Protein AF-A0A438WIN6-F1 (afdb_monomer_lite)

Foldseek 3Di:
DDDDPPDPLAQQEAEEPDQDDPVDDCPVLVVVLCVVVVVSNHHYDYDDQHHLCWPCSCVVDVLVNLLSLQLRLQRCVVVSHAYEYRDDRVVVSNVVSLVVPQPDVVSQVVSQVVCVVVVTHGDHPRDYYYSVVVVVPVPPDDPDDPPPPDPDPDPDD

Structure (mmCIF, N/CA/C/O backbone):
data_AF-A0A438WIN6-F1
#
_entry.id   AF-A0A438WIN6-F1
#
loop_
_atom_site.group_PDB
_atom_site.id
_atom_site.type_symbol
_atom_site.label_atom_id
_atom_site.label_alt_id
_atom_site.label_comp_id
_atom_site.label_asym_id
_atom_site.label_entity_id
_atom_site.label_seq_id
_atom_site.pdbx_PDB_ins_code
_atom_site.Cartn_x
_atom_site.Cartn_y
_atom_site.Cartn_z
_atom_site.occupancy
_atom_site.B_iso_or_equiv
_atom_site.auth_seq_id
_atom_site.auth_comp_id
_atom_site.auth_asym_id
_atom_site.auth_atom_id
_atom_site.pdbx_PDB_model_num
ATOM 1 N N . HIS A 1 1 ? 34.076 -22.452 6.144 1.00 38.03 1 HIS A N 1
ATOM 2 C CA . HIS A 1 1 ? 32.952 -22.374 5.192 1.00 38.03 1 HIS A CA 1
ATOM 3 C C . HIS A 1 1 ? 31.738 -21.805 5.907 1.00 38.03 1 HIS A C 1
ATOM 5 O O . HIS A 1 1 ? 31.017 -22.541 6.566 1.00 38.03 1 HIS A O 1
ATOM 11 N N . SER A 1 2 ? 31.570 -20.486 5.873 1.00 38.31 2 SER A N 1
ATOM 12 C CA . SER A 1 2 ? 30.351 -19.812 6.322 1.00 38.31 2 SER A CA 1
ATOM 13 C C . SER A 1 2 ? 29.309 -19.937 5.211 1.00 38.31 2 SER A C 1
ATOM 15 O O . SER A 1 2 ? 29.588 -19.593 4.065 1.00 38.31 2 SER A O 1
ATOM 17 N N . ASN A 1 3 ? 28.135 -20.481 5.532 1.00 36.06 3 ASN A N 1
ATOM 18 C CA . ASN A 1 3 ? 27.002 -20.467 4.609 1.00 36.06 3 ASN A CA 1
ATOM 19 C C . ASN A 1 3 ? 26.682 -19.011 4.233 1.00 36.06 3 ASN A C 1
ATOM 21 O O . ASN A 1 3 ? 26.717 -18.157 5.126 1.00 36.06 3 ASN A O 1
ATOM 25 N N . PRO A 1 4 ? 26.355 -18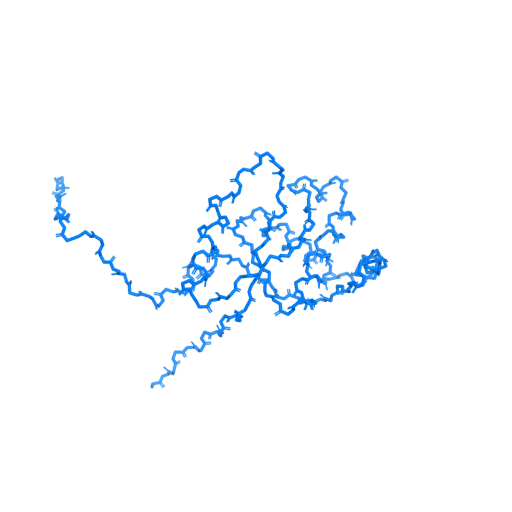.713 2.962 1.00 42.03 4 PRO A N 1
ATOM 26 C CA . PRO A 1 4 ? 25.815 -17.407 2.621 1.00 42.03 4 PRO A CA 1
ATOM 27 C C . PRO A 1 4 ? 24.544 -17.167 3.452 1.00 42.03 4 PRO A C 1
ATOM 29 O O . PRO A 1 4 ? 23.812 -18.128 3.738 1.00 42.03 4 PRO A O 1
ATOM 32 N N . PRO A 1 5 ? 24.293 -15.923 3.893 1.00 38.47 5 PRO A N 1
ATOM 33 C CA . PRO A 1 5 ? 23.079 -15.600 4.623 1.00 38.47 5 PRO A CA 1
ATOM 34 C C . PRO A 1 5 ? 21.883 -16.042 3.780 1.00 38.47 5 PRO A C 1
ATOM 36 O O . PRO A 1 5 ? 21.800 -15.730 2.594 1.00 38.47 5 PRO A O 1
ATOM 39 N N . LYS A 1 6 ? 20.993 -16.840 4.383 1.00 41.72 6 LYS A N 1
ATOM 40 C CA . LYS A 1 6 ? 19.726 -17.220 3.761 1.00 41.72 6 LYS A CA 1
ATOM 41 C C . LYS A 1 6 ? 18.961 -15.926 3.519 1.00 41.72 6 LYS A C 1
ATOM 43 O O . LYS A 1 6 ? 18.447 -15.348 4.473 1.00 41.72 6 LYS A O 1
ATOM 48 N N . THR A 1 7 ? 18.920 -15.473 2.272 1.00 45.41 7 THR A N 1
ATOM 49 C CA . THR A 1 7 ? 17.994 -14.429 1.856 1.00 45.41 7 THR A CA 1
ATOM 50 C C . THR A 1 7 ? 16.588 -14.881 2.261 1.00 45.41 7 THR A C 1
ATOM 52 O O . THR A 1 7 ? 16.240 -16.050 2.040 1.00 45.41 7 THR A O 1
ATOM 55 N N . PRO A 1 8 ? 15.796 -14.028 2.933 1.00 49.72 8 PRO A N 1
ATOM 56 C CA . PRO A 1 8 ? 14.405 -14.339 3.221 1.00 49.72 8 PRO A CA 1
ATOM 57 C C . PRO A 1 8 ? 13.733 -14.757 1.915 1.00 49.72 8 PRO A C 1
ATOM 59 O O . PRO A 1 8 ? 13.859 -14.062 0.909 1.00 49.72 8 PRO A O 1
ATOM 62 N N . ASN A 1 9 ? 13.073 -15.918 1.897 1.00 52.22 9 ASN A N 1
ATOM 63 C CA . ASN A 1 9 ? 12.324 -16.309 0.708 1.00 52.22 9 ASN A CA 1
ATOM 64 C C . ASN A 1 9 ? 11.244 -15.248 0.481 1.00 52.22 9 ASN A C 1
ATOM 66 O O . ASN A 1 9 ? 10.426 -15.053 1.386 1.00 52.22 9 ASN A O 1
ATOM 70 N N . PRO A 1 10 ? 11.219 -14.578 -0.682 1.00 56.03 10 PRO A N 1
ATOM 71 C CA . PRO A 1 10 ? 10.245 -13.538 -0.916 1.00 56.03 10 PRO A CA 1
ATOM 72 C C . PRO A 1 10 ? 8.820 -14.135 -0.849 1.00 56.03 10 PRO A C 1
ATOM 74 O O . PRO A 1 10 ? 8.604 -15.280 -1.276 1.00 56.03 10 PRO A O 1
ATOM 77 N N . PRO A 1 11 ? 7.860 -13.404 -0.263 1.00 61.78 11 PRO A N 1
ATOM 78 C CA . PRO A 1 11 ? 6.460 -13.799 -0.111 1.00 61.78 11 PRO A CA 1
ATOM 79 C C . PRO A 1 11 ? 5.888 -14.427 -1.387 1.00 61.78 11 PRO A C 1
ATOM 81 O O . PRO A 1 11 ? 6.033 -13.895 -2.468 1.00 61.78 11 PRO A O 1
ATOM 84 N N . LYS A 1 12 ? 5.183 -15.561 -1.329 1.00 81.50 12 LYS A N 1
ATOM 85 C CA . LYS A 1 12 ? 4.741 -16.218 -2.584 1.00 81.50 12 LYS A CA 1
ATOM 86 C C . LYS A 1 12 ? 3.679 -15.428 -3.369 1.00 81.50 12 LYS A C 1
ATOM 88 O O . LYS A 1 12 ? 3.465 -15.721 -4.548 1.00 81.50 12 LYS A O 1
ATOM 93 N N . THR A 1 13 ? 3.033 -14.452 -2.731 1.00 93.12 13 THR A N 1
ATOM 94 C CA . THR A 1 13 ? 1.977 -13.630 -3.323 1.00 93.12 13 THR A CA 1
ATOM 95 C C . THR A 1 13 ? 2.135 -12.169 -2.898 1.00 93.12 13 THR A C 1
ATOM 97 O O . THR A 1 13 ? 2.261 -11.870 -1.710 1.00 93.12 13 THR A O 1
ATOM 100 N N . CYS A 1 14 ? 2.074 -11.263 -3.867 1.00 95.06 14 CYS A N 1
ATOM 101 C CA . CYS A 1 14 ? 2.202 -9.823 -3.688 1.00 95.06 14 CYS A CA 1
ATOM 102 C C . CYS A 1 14 ? 0.970 -9.092 -4.233 1.00 95.06 14 CYS A C 1
ATOM 104 O O . CYS A 1 14 ? 0.271 -9.589 -5.120 1.00 95.06 14 CYS A O 1
ATOM 106 N N . ALA A 1 15 ? 0.762 -7.874 -3.751 1.00 97.50 15 ALA A N 1
ATOM 107 C CA . ALA A 1 15 ? -0.132 -6.897 -4.354 1.00 97.50 15 ALA A CA 1
ATOM 108 C C . ALA A 1 15 ? 0.637 -5.592 -4.574 1.00 97.50 15 ALA A C 1
ATOM 110 O O . ALA A 1 15 ? 1.362 -5.135 -3.689 1.00 97.50 15 ALA A O 1
ATOM 111 N N . LEU A 1 16 ? 0.499 -5.005 -5.763 1.00 98.25 16 LEU A N 1
ATOM 112 C CA . LEU A 1 16 ? 1.146 -3.734 -6.090 1.00 98.25 16 LEU A CA 1
ATOM 113 C C . LEU A 1 16 ? 0.242 -2.593 -5.647 1.00 98.25 16 LEU A C 1
ATOM 115 O O . LEU A 1 16 ? -0.939 -2.576 -6.005 1.00 98.25 16 LEU A O 1
ATOM 119 N N . PHE A 1 17 ? 0.787 -1.626 -4.916 1.00 98.56 17 PHE A N 1
ATOM 120 C CA . PHE A 1 17 ? 0.072 -0.379 -4.690 1.00 98.56 17 PHE A CA 1
ATOM 121 C C . PHE A 1 17 ? -0.226 0.286 -6.043 1.00 98.56 17 PHE A C 1
ATOM 123 O O . PHE A 1 17 ? 0.672 0.493 -6.857 1.00 98.56 17 PHE A O 1
ATOM 130 N N . ASN A 1 18 ? -1.502 0.569 -6.305 1.00 97.81 18 ASN A N 1
ATOM 131 C CA . ASN A 1 18 ? -1.993 1.021 -7.612 1.00 97.81 18 ASN A CA 1
ATOM 132 C C . ASN A 1 18 ? -2.939 2.230 -7.526 1.00 97.81 18 ASN A C 1
ATOM 134 O O . ASN A 1 18 ? -3.494 2.658 -8.540 1.00 97.81 18 ASN A O 1
ATOM 138 N N . ALA A 1 19 ? -3.142 2.782 -6.331 1.00 97.88 19 ALA A N 1
ATOM 139 C CA . ALA A 1 19 ? -4.076 3.871 -6.104 1.00 97.88 19 ALA A CA 1
ATOM 140 C C . ALA A 1 19 ? -3.372 5.217 -6.289 1.00 97.88 19 ALA A C 1
ATOM 142 O O . ALA A 1 19 ? -3.078 5.902 -5.319 1.00 97.88 19 ALA A O 1
ATOM 143 N N . TYR A 1 20 ? -3.091 5.582 -7.540 1.00 97.31 20 TYR A N 1
ATOM 144 C CA . TYR A 1 20 ? -2.463 6.853 -7.914 1.00 97.31 20 TYR A CA 1
ATOM 145 C C . TYR A 1 20 ? -3.491 7.904 -8.353 1.00 97.31 20 TYR A C 1
ATOM 147 O O . TYR A 1 20 ? -4.646 7.596 -8.668 1.00 97.31 20 TYR A O 1
ATOM 155 N N . ALA A 1 21 ? -3.069 9.170 -8.420 1.00 95.50 21 ALA A N 1
ATOM 156 C CA . ALA A 1 21 ? -3.892 10.223 -9.003 1.00 95.50 21 ALA A CA 1
ATOM 157 C C . ALA A 1 21 ? -4.198 9.911 -10.480 1.00 95.50 21 ALA A C 1
ATOM 159 O O . ALA A 1 21 ? -3.305 9.581 -11.251 1.00 95.50 21 ALA A O 1
ATOM 160 N N . LYS A 1 22 ? -5.459 10.076 -10.900 1.00 92.75 22 LYS A N 1
ATOM 161 C CA . LYS A 1 22 ? -5.955 9.640 -12.225 1.00 92.75 22 LYS A CA 1
ATOM 162 C C . LYS A 1 22 ? -5.221 10.228 -13.438 1.00 92.75 22 LYS A C 1
ATOM 164 O O . LYS A 1 22 ? -5.352 9.692 -14.530 1.00 92.75 22 LYS A O 1
ATOM 169 N N . HIS A 1 23 ? -4.537 11.357 -13.267 1.00 93.56 23 HIS A N 1
ATOM 170 C CA . HIS A 1 23 ? -3.794 12.017 -14.342 1.00 93.56 23 HIS A CA 1
ATOM 171 C C . HIS A 1 23 ? -2.381 11.442 -14.532 1.00 93.56 23 HIS A C 1
ATOM 173 O O . HIS A 1 23 ? -1.731 11.769 -15.520 1.00 93.56 23 HIS A O 1
ATOM 179 N N . LEU A 1 24 ? -1.900 10.619 -13.596 1.00 94.00 24 LEU A N 1
ATOM 180 C CA . LEU A 1 24 ? -0.610 9.947 -13.690 1.00 94.00 24 LEU A CA 1
ATOM 181 C C . LEU A 1 24 ? -0.766 8.653 -14.490 1.00 94.00 24 LEU A C 1
ATOM 183 O O . LEU A 1 24 ? -1.611 7.814 -14.174 1.00 94.00 24 LEU A O 1
ATOM 187 N N . ASP A 1 25 ? 0.076 8.472 -15.504 1.00 94.62 25 ASP A N 1
ATOM 188 C CA . ASP A 1 25 ? 0.120 7.228 -16.269 1.00 94.62 25 ASP A CA 1
ATOM 189 C C . ASP A 1 25 ? 1.055 6.209 -15.603 1.00 94.62 25 ASP A C 1
ATOM 191 O O . ASP A 1 25 ? 2.237 6.097 -15.925 1.00 94.62 25 ASP A O 1
ATOM 195 N N . ALA A 1 26 ? 0.513 5.451 -14.648 1.00 95.19 26 ALA A N 1
ATOM 196 C CA . ALA A 1 26 ? 1.245 4.402 -13.936 1.00 95.19 26 ALA A CA 1
ATOM 197 C C . ALA A 1 26 ? 1.306 3.060 -14.701 1.00 95.19 26 ALA A C 1
ATOM 199 O O . 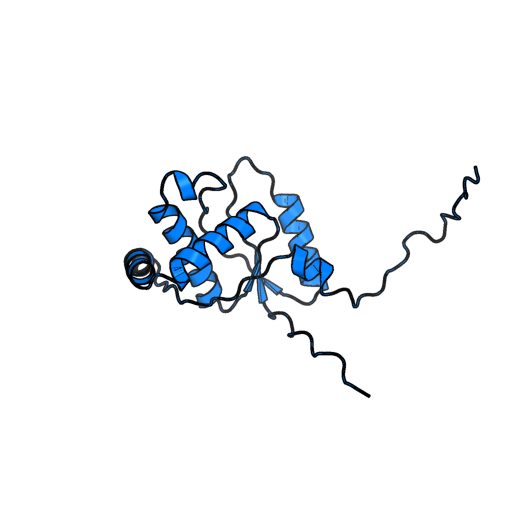ALA A 1 26 ? 1.851 2.084 -14.181 1.00 95.19 26 ALA A O 1
ATOM 200 N N . GLN A 1 27 ? 0.756 2.963 -15.921 1.00 95.50 27 GLN A N 1
ATOM 201 C CA . GLN A 1 27 ? 0.597 1.679 -16.621 1.00 95.50 27 GLN A CA 1
ATOM 202 C C . GLN A 1 27 ? 1.929 0.977 -16.878 1.00 95.50 27 GLN A C 1
ATOM 204 O O . GLN A 1 27 ? 2.070 -0.215 -16.602 1.00 95.50 27 GLN A O 1
ATOM 209 N N . SER A 1 28 ? 2.913 1.713 -17.398 1.00 97.12 28 SER A N 1
ATOM 210 C CA . SER A 1 28 ? 4.228 1.154 -17.725 1.00 97.12 28 SER A CA 1
ATOM 211 C C . SER A 1 28 ? 4.965 0.674 -16.476 1.00 97.12 28 SER A C 1
ATOM 213 O O . SER A 1 28 ? 5.535 -0.415 -16.504 1.00 97.12 28 SER A O 1
ATOM 215 N N . LEU A 1 29 ? 4.886 1.439 -15.380 1.00 97.81 29 LEU A N 1
ATOM 216 C CA . LEU A 1 29 ? 5.465 1.092 -14.081 1.00 97.81 29 LEU A CA 1
ATOM 217 C C . LEU A 1 29 ? 4.852 -0.197 -13.523 1.00 97.81 29 LEU A C 1
ATOM 219 O O . LEU A 1 29 ? 5.570 -1.142 -13.212 1.00 97.81 29 LEU A O 1
ATOM 223 N N . LEU A 1 30 ? 3.522 -0.266 -13.436 1.00 97.94 30 LEU A N 1
ATOM 224 C CA . LEU A 1 30 ? 2.833 -1.431 -12.874 1.00 97.94 30 LEU A CA 1
ATOM 225 C C . LEU A 1 30 ? 3.029 -2.681 -13.741 1.00 97.94 30 LEU A C 1
ATOM 227 O O . LEU A 1 30 ? 3.194 -3.784 -13.219 1.00 97.94 30 LEU A O 1
ATOM 231 N N . LYS A 1 31 ? 3.056 -2.523 -15.071 1.00 97.94 31 LYS A N 1
ATOM 232 C CA . LYS A 1 31 ? 3.274 -3.634 -16.005 1.00 97.94 31 LYS A CA 1
ATOM 233 C C . LYS A 1 31 ? 4.690 -4.201 -15.901 1.00 97.94 31 LYS A C 1
ATOM 235 O O . LYS A 1 31 ? 4.841 -5.423 -15.869 1.00 97.94 31 LYS A O 1
ATOM 240 N N . SER A 1 32 ? 5.717 -3.351 -15.859 1.00 97.50 32 SER A N 1
ATOM 241 C CA . SER A 1 32 ? 7.105 -3.809 -15.725 1.00 97.50 32 SER A CA 1
ATOM 242 C C . SER A 1 32 ? 7.382 -4.383 -14.333 1.00 97.50 32 SER A C 1
ATOM 244 O O . SER A 1 32 ? 8.013 -5.434 -14.240 1.00 97.50 32 SER A O 1
ATOM 246 N N . ALA A 1 33 ? 6.838 -3.774 -13.273 1.00 97.56 33 ALA A N 1
ATOM 247 C CA . ALA A 1 33 ? 6.925 -4.279 -11.903 1.00 97.56 33 ALA A CA 1
ATOM 248 C C . ALA A 1 33 ? 6.312 -5.677 -11.767 1.00 97.56 33 ALA A C 1
ATOM 250 O O . ALA A 1 33 ? 6.945 -6.587 -11.229 1.00 97.56 33 ALA A O 1
ATOM 251 N N . LYS A 1 34 ? 5.108 -5.876 -12.319 1.00 97.12 34 LYS A N 1
ATOM 252 C CA . LYS A 1 34 ? 4.455 -7.188 -12.366 1.00 97.12 34 LYS A CA 1
ATOM 253 C C . LYS A 1 34 ? 5.331 -8.223 -13.070 1.00 97.12 34 LYS A C 1
ATOM 255 O O . LYS A 1 34 ? 5.570 -9.285 -12.506 1.00 97.12 34 LYS A O 1
ATOM 260 N N . LEU A 1 35 ? 5.854 -7.897 -14.254 1.00 96.44 35 LEU A N 1
ATOM 261 C CA . LEU A 1 35 ? 6.704 -8.812 -15.021 1.00 96.44 35 LEU A CA 1
ATOM 262 C C . LEU A 1 35 ? 8.000 -9.169 -14.275 1.00 96.44 35 LEU A C 1
ATOM 264 O O . LEU A 1 35 ? 8.417 -10.327 -14.284 1.00 96.44 35 LEU A O 1
ATOM 268 N N . TYR A 1 36 ? 8.630 -8.193 -13.618 1.00 94.81 36 TYR A N 1
ATOM 269 C CA . TYR A 1 36 ? 9.814 -8.423 -12.790 1.00 94.81 36 TYR A CA 1
ATOM 270 C C . TYR A 1 36 ? 9.504 -9.376 -11.630 1.00 94.81 36 TYR A C 1
ATOM 272 O O . TYR A 1 36 ? 10.190 -10.380 -11.455 1.00 94.81 36 TYR A O 1
ATOM 280 N N . LEU A 1 37 ? 8.438 -9.123 -10.870 1.00 93.75 37 LEU A N 1
ATOM 281 C CA . LEU A 1 37 ? 8.074 -9.953 -9.720 1.00 93.75 37 LEU A CA 1
ATOM 282 C C . LEU A 1 37 ? 7.652 -11.369 -10.136 1.00 93.75 37 LEU A C 1
ATOM 284 O O . LEU A 1 37 ? 8.047 -12.340 -9.491 1.00 93.75 37 LEU A O 1
ATOM 288 N N . GLU A 1 38 ? 6.931 -11.515 -11.249 1.00 94.00 38 GLU A N 1
ATOM 289 C CA . GLU A 1 38 ? 6.629 -12.822 -11.847 1.00 94.00 38 GLU A CA 1
ATOM 290 C C . GLU A 1 38 ? 7.914 -13.574 -12.220 1.00 94.00 38 GLU A C 1
ATOM 292 O O . GLU A 1 38 ? 8.040 -14.772 -11.951 1.00 94.00 38 GLU A O 1
ATOM 297 N N . LYS A 1 39 ? 8.913 -12.872 -12.772 1.00 91.81 39 LYS A N 1
ATOM 298 C CA . LYS A 1 39 ? 10.231 -13.447 -13.073 1.00 91.81 39 LYS A CA 1
ATOM 299 C C . LYS A 1 39 ? 10.987 -13.876 -11.811 1.00 91.81 39 LYS A C 1
ATOM 301 O O . LYS A 1 39 ? 11.693 -14.882 -11.859 1.00 91.81 39 LYS A O 1
ATOM 306 N N . MET A 1 40 ? 10.780 -13.175 -10.697 1.00 89.94 40 MET A N 1
ATOM 307 C CA . MET A 1 40 ? 11.277 -13.520 -9.357 1.00 89.94 40 MET A CA 1
ATOM 308 C C . MET A 1 40 ? 10.438 -14.609 -8.653 1.00 89.94 40 MET A C 1
ATOM 310 O O . MET A 1 40 ? 10.663 -14.916 -7.482 1.00 89.94 40 MET A O 1
ATOM 314 N N . GLY A 1 41 ? 9.472 -15.220 -9.348 1.00 90.69 41 GLY A N 1
ATOM 315 C CA . GLY A 1 41 ? 8.669 -16.336 -8.840 1.00 90.69 41 GLY A CA 1
ATOM 316 C C . GLY A 1 41 ? 7.504 -15.929 -7.935 1.00 90.69 41 GLY A C 1
ATOM 317 O O . GLY A 1 41 ? 6.946 -16.780 -7.242 1.00 90.69 41 GLY A O 1
ATOM 318 N N . GLN A 1 42 ? 7.135 -14.649 -7.923 1.00 92.94 42 GLN A N 1
ATOM 319 C CA . GLN A 1 42 ? 6.015 -14.118 -7.150 1.00 92.94 42 GLN A CA 1
ATOM 320 C C . GLN A 1 42 ? 4.707 -14.233 -7.945 1.00 92.94 42 GLN A C 1
ATOM 322 O O . GLN A 1 42 ? 4.696 -14.104 -9.170 1.00 92.94 42 GLN A O 1
ATOM 327 N N . LYS A 1 43 ? 3.577 -14.427 -7.258 1.00 95.12 43 LYS A N 1
ATOM 328 C CA . LYS A 1 43 ? 2.238 -14.260 -7.848 1.00 95.12 43 LYS A CA 1
ATOM 329 C C . LYS A 1 43 ? 1.694 -12.879 -7.516 1.00 95.12 43 LYS A C 1
ATOM 331 O O . LYS A 1 43 ? 1.770 -12.471 -6.365 1.00 95.12 43 LYS A O 1
ATOM 336 N N . ILE A 1 44 ? 1.099 -12.192 -8.485 1.00 96.31 44 ILE A N 1
ATOM 337 C CA . ILE A 1 44 ? 0.503 -10.868 -8.264 1.00 96.31 44 ILE A CA 1
ATOM 338 C C . ILE A 1 44 ? -1.019 -10.979 -8.238 1.00 96.31 44 ILE A C 1
ATOM 340 O O . ILE A 1 44 ? -1.605 -11.565 -9.151 1.00 96.31 44 ILE A O 1
ATOM 344 N N . ILE A 1 45 ? -1.647 -10.403 -7.214 1.00 96.81 45 ILE A N 1
ATOM 345 C CA . ILE A 1 45 ? -3.097 -10.197 -7.148 1.00 96.81 45 ILE A CA 1
ATOM 346 C C . ILE A 1 4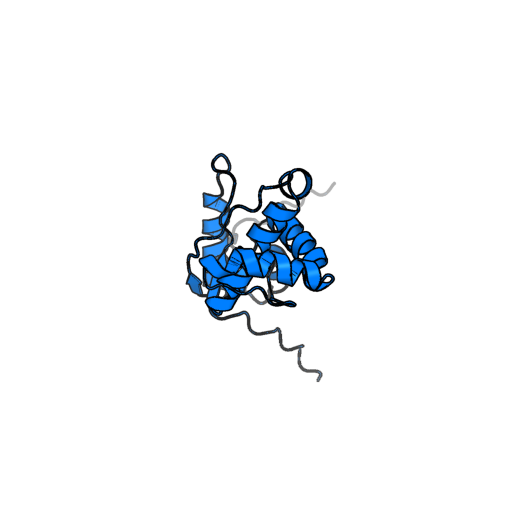5 ? -3.418 -8.703 -7.122 1.00 96.81 45 ILE A C 1
ATOM 348 O O . ILE A 1 45 ? -2.638 -7.898 -6.612 1.00 96.81 45 ILE A O 1
ATOM 352 N N . ASP A 1 46 ? -4.587 -8.349 -7.643 1.00 96.81 46 ASP A N 1
ATOM 353 C CA . ASP A 1 46 ? -5.091 -6.983 -7.589 1.00 96.81 46 ASP A CA 1
ATOM 354 C C . ASP A 1 46 ? -5.929 -6.793 -6.323 1.00 96.81 46 ASP A C 1
ATOM 356 O O . ASP A 1 46 ? -6.832 -7.581 -6.035 1.00 96.81 46 ASP A O 1
ATOM 360 N N . LEU A 1 47 ? -5.641 -5.729 -5.574 1.00 97.94 47 LEU A N 1
ATOM 361 C CA . LEU A 1 47 ? -6.430 -5.309 -4.420 1.00 97.94 47 LEU A CA 1
ATOM 362 C C . LEU A 1 47 ? -6.896 -3.858 -4.608 1.00 97.94 47 LEU A C 1
ATOM 364 O O . LEU A 1 47 ? -6.167 -3.049 -5.189 1.00 97.94 47 LEU A O 1
ATOM 368 N N . PRO A 1 48 ? -8.108 -3.509 -4.140 1.00 97.94 48 PRO A N 1
ATOM 369 C CA . PRO A 1 48 ? -8.656 -2.164 -4.274 1.00 97.94 48 PRO A CA 1
ATOM 370 C C . PRO A 1 48 ? -8.061 -1.226 -3.216 1.00 97.94 48 PRO A C 1
ATOM 372 O O . PRO A 1 48 ? -8.718 -0.889 -2.226 1.00 97.94 48 PRO A O 1
ATOM 375 N N . PHE A 1 49 ? -6.805 -0.821 -3.408 1.00 98.56 49 PHE A N 1
ATOM 376 C CA . PHE A 1 49 ? -6.149 0.137 -2.525 1.00 98.56 49 PHE A CA 1
ATOM 377 C C . PHE A 1 49 ? -6.815 1.518 -2.596 1.00 98.56 49 PHE A C 1
ATOM 379 O O . PHE A 1 49 ? -7.345 1.948 -3.622 1.00 98.56 49 PHE A O 1
ATOM 386 N N . CYS A 1 50 ? -6.803 2.213 -1.466 1.00 98.38 50 CYS A N 1
ATOM 387 C CA . CYS A 1 50 ? -7.269 3.578 -1.315 1.00 98.38 50 CYS A CA 1
ATOM 388 C C . CYS A 1 50 ? -6.161 4.561 -1.710 1.00 98.38 50 CYS A C 1
ATOM 390 O O . CYS A 1 50 ? -4.992 4.342 -1.385 1.00 98.38 50 CYS A O 1
ATOM 392 N N . TYR A 1 51 ? -6.539 5.652 -2.384 1.00 98.31 51 TYR A N 1
ATOM 393 C CA . TYR A 1 51 ? -5.622 6.748 -2.700 1.00 98.31 51 TYR A CA 1
ATOM 394 C C . TYR A 1 51 ? -5.086 7.363 -1.406 1.00 98.31 51 TYR A C 1
ATOM 396 O O . TYR A 1 51 ? -5.861 7.718 -0.519 1.00 98.31 51 TYR A O 1
ATOM 404 N N . ASP A 1 52 ? -3.771 7.513 -1.315 1.00 96.44 52 ASP A N 1
ATOM 405 C CA . ASP A 1 52 ? -3.079 8.039 -0.137 1.00 96.44 52 ASP A CA 1
ATOM 406 C C . ASP A 1 52 ? -3.084 9.579 -0.070 1.00 96.44 52 ASP A C 1
ATOM 408 O O . ASP A 1 52 ? -2.592 10.167 0.884 1.00 96.44 52 ASP A O 1
ATOM 412 N N . GLY A 1 53 ? -3.650 10.266 -1.065 1.00 96.06 53 GLY A N 1
ATOM 413 C CA . GLY A 1 53 ? -3.637 11.729 -1.123 1.00 96.06 53 GLY A CA 1
ATOM 414 C C . GLY A 1 53 ? -2.381 12.318 -1.774 1.00 96.06 53 GLY A C 1
ATOM 415 O O . GLY A 1 53 ? -2.257 13.547 -1.834 1.00 96.06 53 GLY A O 1
ATOM 416 N N . GLY A 1 54 ? -1.475 11.484 -2.290 1.00 95.62 54 GLY A N 1
ATOM 417 C CA . GLY A 1 54 ? -0.233 11.900 -2.934 1.00 95.62 54 GLY A CA 1
ATOM 418 C C . GLY A 1 54 ? 0.672 12.688 -1.989 1.00 95.62 54 GLY A C 1
ATOM 419 O O . GLY A 1 54 ? 0.648 12.512 -0.769 1.00 95.62 54 GLY A O 1
ATOM 420 N N . TYR A 1 55 ? 1.469 13.606 -2.536 1.00 94.69 55 TYR A N 1
ATOM 421 C CA . TYR A 1 55 ? 2.427 14.364 -1.730 1.00 94.69 55 TYR A CA 1
ATOM 422 C C . TYR A 1 55 ? 1.759 15.234 -0.649 1.00 94.69 55 TYR A C 1
ATOM 424 O O . TYR A 1 55 ? 2.216 15.261 0.496 1.00 94.69 55 TYR A O 1
ATOM 432 N N . TYR A 1 56 ? 0.672 15.932 -0.993 1.00 96.69 56 TYR A N 1
ATOM 433 C CA . TYR A 1 56 ? 0.048 16.932 -0.118 1.00 96.69 56 TYR A CA 1
ATOM 434 C C . TYR A 1 56 ? -1.014 16.366 0.834 1.00 96.69 56 TYR A C 1
ATOM 436 O O . TYR A 1 56 ? -1.390 17.056 1.781 1.00 96.69 56 TYR A O 1
ATOM 444 N N . GLY A 1 57 ? -1.479 15.126 0.639 1.00 95.75 57 GLY A N 1
ATOM 445 C CA . GLY A 1 57 ? -2.518 14.510 1.475 1.00 95.75 57 GLY A CA 1
ATOM 446 C C . GLY A 1 57 ? -2.174 14.517 2.965 1.00 95.75 57 GLY A C 1
ATOM 447 O O . GLY A 1 57 ? -2.965 14.993 3.780 1.00 95.75 57 GLY A O 1
ATOM 448 N N . LYS A 1 58 ? -0.943 14.108 3.302 1.00 94.25 58 LYS A N 1
ATOM 449 C CA . LYS A 1 58 ? -0.413 14.111 4.678 1.00 94.25 58 LYS A CA 1
ATOM 450 C C . LYS A 1 58 ? -0.388 15.491 5.348 1.00 94.25 58 LYS A C 1
ATOM 452 O O . LYS A 1 58 ? -0.450 15.567 6.573 1.00 94.25 58 LYS A O 1
ATOM 457 N N . ILE A 1 59 ? -0.324 16.564 4.552 1.00 96.31 59 ILE A N 1
ATOM 458 C CA . ILE A 1 59 ? -0.274 17.960 5.016 1.00 96.31 59 ILE A CA 1
ATOM 459 C C . ILE A 1 59 ? -1.689 18.524 5.182 1.00 96.31 59 ILE A C 1
ATOM 461 O O . ILE A 1 59 ? -1.976 19.189 6.172 1.00 96.31 59 ILE A O 1
ATOM 465 N N . ILE A 1 60 ? -2.571 18.274 4.210 1.00 96.75 60 ILE A N 1
ATOM 466 C CA . ILE A 1 60 ? -3.927 18.841 4.181 1.00 96.75 60 ILE A CA 1
ATOM 467 C C . ILE A 1 60 ? -4.814 18.194 5.247 1.00 96.75 60 ILE A C 1
ATOM 469 O O . ILE A 1 60 ? -5.529 18.892 5.963 1.00 96.75 60 ILE A O 1
ATOM 473 N N . SER A 1 61 ? -4.788 16.864 5.341 1.00 96.31 61 SER A N 1
ATOM 474 C CA . SER A 1 61 ? -5.565 16.114 6.325 1.00 96.31 61 SER A CA 1
ATOM 475 C C . SER A 1 61 ? -4.796 14.871 6.747 1.00 96.31 61 SER A C 1
ATOM 477 O O . SER A 1 61 ? -4.948 13.786 6.184 1.00 96.31 61 SER A O 1
ATOM 479 N N . THR A 1 62 ? -3.975 15.022 7.786 1.00 96.81 62 THR A N 1
ATOM 480 C CA . THR A 1 62 ? -3.198 13.919 8.364 1.00 96.81 62 THR A CA 1
ATOM 481 C C . THR A 1 62 ? -4.096 12.749 8.768 1.00 96.81 62 THR A C 1
ATOM 483 O O . THR A 1 62 ? -3.746 11.598 8.547 1.00 96.81 62 THR A O 1
ATOM 486 N N . ASN A 1 63 ? -5.288 13.015 9.307 1.00 97.31 63 ASN A N 1
ATOM 487 C CA . ASN A 1 63 ? -6.200 11.957 9.739 1.00 97.31 63 ASN A CA 1
ATOM 488 C C . ASN A 1 63 ? -6.727 11.112 8.563 1.00 97.31 63 ASN A C 1
ATOM 490 O O . ASN A 1 63 ? -6.804 9.887 8.669 1.00 97.31 63 ASN A O 1
ATOM 494 N N . ASP A 1 64 ? -7.081 11.741 7.440 1.00 97.94 64 ASP A N 1
ATOM 495 C CA . ASP A 1 64 ? -7.559 11.011 6.259 1.00 97.94 64 ASP A CA 1
ATOM 496 C C . ASP A 1 64 ? -6.419 10.250 5.584 1.00 97.94 64 ASP A C 1
ATOM 498 O O . ASP A 1 64 ? -6.591 9.081 5.239 1.00 97.94 64 ASP A O 1
ATOM 502 N N . PHE A 1 65 ? -5.239 10.871 5.502 1.00 98.62 65 PHE A N 1
ATOM 503 C CA . PHE A 1 65 ? -4.001 10.234 5.055 1.00 98.62 65 PHE A CA 1
ATOM 504 C C . PHE A 1 65 ? -3.699 8.956 5.854 1.00 98.62 65 PHE A C 1
ATOM 506 O O . PHE A 1 65 ? -3.606 7.870 5.282 1.00 98.62 65 PHE A O 1
ATOM 513 N N . LEU A 1 66 ? -3.641 9.050 7.187 1.00 98.69 66 LEU A N 1
ATOM 514 C CA . LEU A 1 66 ? -3.363 7.900 8.053 1.00 98.69 66 LEU A CA 1
ATOM 515 C C . LEU A 1 66 ? -4.450 6.827 7.947 1.00 98.69 66 LEU A C 1
ATOM 517 O O . LEU A 1 66 ? -4.138 5.640 7.969 1.00 98.69 66 LEU A O 1
ATOM 521 N N . THR A 1 67 ? -5.716 7.222 7.781 1.00 98.69 67 THR A N 1
ATOM 522 C CA . THR A 1 67 ? -6.821 6.269 7.597 1.00 98.69 67 THR A CA 1
ATOM 523 C C . THR A 1 67 ? -6.682 5.501 6.277 1.00 98.69 67 THR A C 1
ATOM 525 O O . THR A 1 67 ? -6.887 4.287 6.260 1.00 98.69 67 THR A O 1
ATOM 528 N N . ALA A 1 68 ? -6.321 6.173 5.179 1.00 98.75 68 ALA A N 1
ATOM 529 C CA . ALA A 1 68 ? -6.110 5.539 3.876 1.00 98.75 68 ALA A CA 1
ATOM 530 C C . ALA A 1 68 ? -4.903 4.586 3.893 1.00 98.75 68 ALA A C 1
ATOM 532 O O . ALA A 1 68 ? -5.003 3.447 3.435 1.00 98.75 68 ALA A O 1
ATOM 533 N N . CYS A 1 69 ? -3.786 5.008 4.490 1.00 98.69 69 CYS A N 1
ATOM 534 C CA . CYS A 1 69 ? -2.605 4.162 4.661 1.00 98.69 69 CYS A CA 1
ATOM 535 C C . CYS A 1 69 ? -2.896 2.938 5.545 1.00 98.69 69 CYS A C 1
ATOM 537 O O . CYS A 1 69 ? -2.571 1.816 5.157 1.00 98.69 69 CYS A O 1
ATOM 539 N N . ALA A 1 70 ? -3.569 3.127 6.685 1.00 98.75 70 ALA A N 1
ATOM 540 C CA . ALA A 1 70 ? -3.968 2.034 7.573 1.00 98.75 70 ALA A CA 1
ATOM 541 C C . ALA A 1 70 ? -4.917 1.048 6.873 1.00 98.75 70 ALA A C 1
ATOM 543 O O . ALA A 1 70 ? -4.748 -0.163 7.013 1.00 98.75 70 ALA A O 1
ATOM 544 N N . TYR A 1 71 ? -5.864 1.548 6.069 1.00 98.81 71 TYR A N 1
ATOM 545 C CA . TYR A 1 71 ? -6.728 0.718 5.226 1.00 98.81 71 TYR A CA 1
ATOM 546 C C . TYR A 1 71 ? -5.904 -0.148 4.265 1.00 98.81 71 TYR A C 1
ATOM 548 O O . TYR A 1 71 ? -6.123 -1.355 4.198 1.00 98.81 71 TYR A O 1
ATOM 556 N N . ASN A 1 72 ? -4.938 0.438 3.552 1.00 98.75 72 ASN A N 1
ATOM 557 C CA . ASN A 1 72 ? -4.117 -0.285 2.575 1.00 98.75 72 ASN A CA 1
ATOM 558 C C . ASN A 1 72 ? -3.275 -1.389 3.227 1.00 98.75 72 ASN A C 1
ATOM 560 O O . ASN A 1 72 ? -3.225 -2.510 2.716 1.00 98.75 72 ASN A O 1
ATOM 564 N N . LEU A 1 73 ? -2.663 -1.091 4.375 1.00 98.69 73 LEU A N 1
ATOM 565 C CA . LEU A 1 73 ? -1.873 -2.052 5.149 1.00 98.69 73 LEU A CA 1
ATOM 566 C C . LEU A 1 73 ? -2.753 -3.186 5.690 1.00 98.69 73 LEU A C 1
ATOM 568 O O . LEU A 1 73 ? -2.437 -4.361 5.495 1.00 98.69 73 LEU A O 1
ATOM 572 N N . ALA A 1 74 ? -3.889 -2.845 6.304 1.00 98.56 74 ALA A N 1
ATOM 573 C CA . ALA A 1 74 ? -4.838 -3.823 6.827 1.00 98.56 74 ALA A CA 1
ATOM 574 C C . ALA A 1 74 ? -5.416 -4.713 5.716 1.00 98.56 74 ALA A C 1
ATOM 576 O O . ALA A 1 74 ? -5.560 -5.919 5.905 1.00 98.56 74 ALA A O 1
ATOM 577 N N . LEU A 1 75 ? -5.700 -4.147 4.540 1.00 98.56 75 LEU A N 1
ATOM 578 C CA . LEU A 1 75 ? -6.206 -4.885 3.385 1.00 98.56 75 LEU A CA 1
ATOM 579 C C . LEU A 1 75 ? -5.185 -5.912 2.878 1.00 98.56 75 LEU A C 1
ATOM 581 O O . LEU A 1 75 ? -5.548 -7.065 2.641 1.00 98.56 75 LEU A O 1
ATOM 585 N N . ALA A 1 76 ? -3.915 -5.524 2.739 1.00 97.19 76 ALA A N 1
ATOM 586 C CA . ALA A 1 76 ? -2.854 -6.447 2.338 1.00 97.19 76 ALA A CA 1
ATOM 587 C C . ALA A 1 76 ? -2.664 -7.570 3.372 1.00 97.19 76 ALA A C 1
ATOM 589 O O . ALA A 1 76 ? -2.646 -8.752 3.014 1.00 97.19 76 ALA A O 1
ATOM 590 N N . LYS A 1 77 ? -2.634 -7.214 4.663 1.00 96.62 77 LYS A N 1
ATOM 591 C CA . LYS A 1 77 ? -2.523 -8.167 5.776 1.00 96.62 77 LYS A CA 1
ATOM 592 C C . LYS A 1 77 ? -3.682 -9.164 5.803 1.00 96.62 77 LYS A C 1
ATOM 594 O O . LYS A 1 77 ? -3.436 -10.364 5.903 1.00 96.62 77 LYS A O 1
ATOM 599 N N . ALA A 1 78 ? -4.920 -8.693 5.661 1.00 96.44 78 ALA A N 1
ATOM 600 C CA . ALA A 1 78 ? -6.119 -9.534 5.653 1.00 96.44 78 ALA A CA 1
ATOM 601 C C . ALA A 1 78 ? -6.142 -10.532 4.482 1.00 96.44 78 ALA A C 1
ATOM 603 O O . ALA A 1 78 ? -6.717 -11.611 4.604 1.00 96.44 78 ALA A O 1
ATOM 604 N N . ASN A 1 79 ? -5.486 -10.201 3.366 1.00 95.94 79 ASN A N 1
ATOM 605 C CA . ASN A 1 79 ? -5.341 -11.088 2.210 1.00 95.94 79 ASN A CA 1
ATOM 606 C C . ASN A 1 79 ? -4.073 -11.960 2.262 1.00 95.94 79 ASN A C 1
ATOM 608 O O . ASN A 1 79 ? -3.850 -12.761 1.356 1.00 95.94 79 ASN A O 1
ATOM 612 N N . GLY A 1 80 ? -3.239 -11.825 3.300 1.00 94.25 80 GLY A N 1
ATOM 613 C CA . GLY A 1 80 ? -2.007 -12.599 3.446 1.00 94.25 80 GLY A CA 1
ATOM 614 C C . GLY A 1 80 ? -0.993 -12.352 2.326 1.00 94.25 80 GLY A C 1
ATOM 615 O O . GLY A 1 80 ? -0.289 -13.281 1.929 1.00 94.25 80 GLY A O 1
ATOM 616 N N . VAL A 1 81 ? -0.942 -11.128 1.793 1.00 94.56 81 VAL A N 1
ATOM 617 C CA . VAL A 1 81 ? -0.029 -10.736 0.710 1.00 94.56 81 VAL A CA 1
ATOM 618 C C . VAL A 1 81 ? 0.909 -9.624 1.145 1.00 94.56 81 VAL A C 1
ATOM 620 O O . VAL A 1 81 ? 0.579 -8.825 2.020 1.00 94.56 81 VAL A O 1
ATOM 623 N N . SER A 1 82 ? 2.059 -9.532 0.485 1.00 93.88 82 SER A N 1
ATOM 624 C CA . SER A 1 82 ? 2.965 -8.401 0.680 1.00 93.88 82 SER A CA 1
ATOM 625 C C . SER A 1 82 ? 2.572 -7.225 -0.194 1.00 93.88 82 SER A C 1
ATOM 627 O O . SER A 1 82 ? 2.381 -7.374 -1.404 1.00 93.88 82 SER A O 1
ATOM 629 N N . LEU A 1 83 ? 2.457 -6.056 0.434 1.00 97.12 83 LEU A N 1
ATOM 630 C CA . LEU A 1 83 ? 2.199 -4.796 -0.247 1.00 97.12 83 LEU A CA 1
ATOM 631 C C . LEU A 1 83 ? 3.507 -4.229 -0.796 1.00 97.12 83 LEU A C 1
ATOM 633 O O . LEU A 1 83 ? 4.422 -3.915 -0.032 1.00 97.12 83 LEU A O 1
ATOM 637 N N . ILE A 1 84 ? 3.579 -4.108 -2.119 1.00 97.69 84 ILE A N 1
ATOM 638 C CA . ILE A 1 84 ? 4.764 -3.637 -2.832 1.00 97.69 84 ILE A CA 1
ATOM 639 C C . ILE A 1 84 ? 4.535 -2.219 -3.344 1.00 97.69 84 ILE A C 1
ATOM 641 O O . ILE A 1 84 ? 3.566 -1.953 -4.062 1.00 97.69 84 ILE A O 1
ATOM 645 N N . PHE A 1 85 ? 5.473 -1.332 -3.032 1.00 98.31 85 PHE A N 1
ATOM 646 C CA . PHE A 1 85 ? 5.540 0.021 -3.570 1.00 98.31 85 PHE A CA 1
ATOM 647 C C . PHE A 1 85 ? 6.539 0.046 -4.727 1.00 98.31 85 PHE A C 1
ATOM 649 O O . PHE A 1 85 ? 7.685 -0.381 -4.580 1.00 98.31 85 PHE A O 1
ATOM 656 N N . CYS A 1 86 ? 6.085 0.485 -5.903 1.00 97.44 86 CYS A N 1
ATOM 657 C CA . CYS A 1 86 ? 6.878 0.425 -7.137 1.00 97.44 86 CYS A CA 1
ATOM 658 C C . CYS A 1 86 ? 7.682 1.706 -7.401 1.00 97.44 86 CYS A C 1
ATOM 660 O O . CYS A 1 86 ? 8.549 1.716 -8.268 1.00 97.44 86 CYS A O 1
ATOM 662 N N . GLU A 1 87 ? 7.390 2.779 -6.673 1.00 96.38 87 GLU A N 1
ATOM 663 C CA . GLU A 1 87 ? 8.026 4.085 -6.814 1.00 96.38 87 GLU A CA 1
ATOM 664 C C . GLU A 1 87 ? 8.177 4.760 -5.443 1.00 96.38 87 GLU A C 1
ATOM 666 O O . GLU A 1 87 ? 7.711 4.236 -4.427 1.00 96.38 87 GLU A O 1
ATOM 671 N N . GLU A 1 88 ? 8.917 5.863 -5.420 1.00 97.31 88 GLU A N 1
ATOM 672 C CA . GLU A 1 88 ? 9.418 6.491 -4.200 1.00 97.31 88 GLU A CA 1
ATOM 673 C C . GLU A 1 88 ? 8.340 7.261 -3.424 1.00 97.31 88 GLU A C 1
ATOM 675 O O . GLU A 1 88 ? 8.309 7.161 -2.199 1.00 97.31 88 GLU A O 1
ATOM 680 N N . ASP A 1 89 ? 7.431 7.978 -4.087 1.00 96.94 89 ASP A N 1
ATOM 681 C CA . ASP A 1 89 ? 6.479 8.876 -3.424 1.00 96.94 89 ASP A CA 1
ATOM 682 C C . ASP A 1 89 ? 5.533 8.102 -2.499 1.00 96.94 89 ASP A C 1
ATOM 684 O O . ASP A 1 89 ? 5.388 8.443 -1.318 1.00 96.94 89 ASP A O 1
ATOM 688 N N . ALA A 1 90 ? 4.911 7.030 -2.996 1.00 98.12 90 ALA A N 1
ATOM 689 C CA . ALA A 1 90 ? 4.025 6.194 -2.194 1.00 98.12 90 ALA A CA 1
ATOM 690 C C . ALA A 1 90 ? 4.799 5.412 -1.121 1.00 98.12 90 ALA A C 1
ATOM 692 O O . ALA A 1 90 ? 4.269 5.192 -0.028 1.00 98.12 90 ALA A O 1
ATOM 693 N N . TYR A 1 91 ? 6.056 5.029 -1.388 1.00 98.56 91 TYR A N 1
ATOM 694 C CA . TYR A 1 91 ? 6.893 4.371 -0.383 1.00 98.56 91 TYR A CA 1
ATOM 695 C C . TYR A 1 91 ? 7.242 5.322 0.774 1.00 98.56 91 TYR A C 1
ATOM 697 O O . TYR A 1 91 ? 7.061 4.984 1.944 1.00 98.56 91 TYR A O 1
ATOM 705 N N . LEU A 1 92 ? 7.653 6.555 0.481 1.00 98.38 92 LEU A N 1
ATOM 706 C CA . LEU A 1 92 ? 7.918 7.573 1.500 1.00 98.38 92 LEU A CA 1
ATOM 707 C C . LEU A 1 92 ? 6.656 7.930 2.291 1.00 98.38 92 LEU A C 1
ATOM 709 O O . LEU A 1 92 ? 6.711 8.103 3.512 1.00 98.38 92 LEU A O 1
ATOM 713 N N . ASN A 1 93 ? 5.505 8.001 1.621 1.00 98.44 93 ASN A N 1
ATOM 714 C CA . ASN A 1 93 ? 4.222 8.194 2.285 1.00 98.44 93 ASN A CA 1
ATOM 715 C C . ASN A 1 93 ? 3.920 7.049 3.264 1.00 98.44 93 ASN A C 1
ATOM 717 O O . ASN A 1 93 ? 3.597 7.314 4.424 1.00 98.44 93 ASN A O 1
ATOM 721 N N . ILE A 1 94 ? 4.060 5.784 2.858 1.00 98.50 94 ILE A N 1
ATOM 722 C CA . ILE A 1 94 ? 3.746 4.672 3.763 1.00 98.50 94 ILE A CA 1
ATOM 723 C C . ILE A 1 94 ? 4.737 4.566 4.925 1.00 98.50 94 ILE A C 1
ATOM 725 O O . ILE A 1 94 ? 4.319 4.234 6.033 1.00 98.50 94 ILE A O 1
ATOM 729 N N . LEU A 1 95 ? 6.015 4.898 4.715 1.00 98.44 95 LEU A N 1
ATOM 730 C CA . LEU A 1 95 ? 7.009 4.958 5.788 1.00 98.44 95 LEU A CA 1
ATOM 731 C C . LEU A 1 95 ? 6.622 6.009 6.828 1.00 98.44 95 LEU A C 1
ATOM 733 O O . LEU A 1 95 ? 6.613 5.719 8.023 1.00 98.44 95 LEU A O 1
ATOM 737 N N . HIS A 1 96 ? 6.220 7.201 6.380 1.00 98.38 96 HIS A N 1
ATOM 738 C CA . HIS A 1 96 ? 5.728 8.241 7.279 1.00 98.38 96 HIS A CA 1
ATOM 739 C C . HIS A 1 96 ? 4.469 7.800 8.039 1.00 98.38 96 HIS A C 1
ATOM 741 O O . HIS A 1 96 ? 4.374 8.002 9.249 1.00 98.38 96 HIS A O 1
ATOM 747 N N . ALA A 1 97 ? 3.509 7.171 7.355 1.00 98.50 97 ALA A N 1
ATOM 748 C CA . ALA A 1 97 ? 2.292 6.683 7.994 1.00 98.50 97 ALA A CA 1
ATOM 749 C C . ALA A 1 97 ? 2.582 5.602 9.042 1.00 98.50 97 ALA A C 1
ATOM 751 O O . ALA A 1 97 ? 2.025 5.663 10.136 1.00 98.50 97 ALA A O 1
ATOM 752 N N . LYS A 1 98 ? 3.466 4.645 8.731 1.00 98.38 98 LYS A N 1
ATOM 753 C CA . LYS A 1 98 ? 3.904 3.603 9.668 1.00 98.38 98 LYS A CA 1
ATOM 754 C C . LYS A 1 98 ? 4.596 4.201 10.884 1.00 98.38 98 LYS A C 1
ATOM 756 O O . LYS A 1 98 ? 4.233 3.840 11.992 1.00 98.38 98 LYS A O 1
ATOM 761 N N . GLU A 1 99 ? 5.502 5.158 10.699 1.00 98.00 99 GLU A N 1
ATOM 762 C CA . GLU A 1 99 ? 6.173 5.840 11.814 1.00 98.00 99 GLU A CA 1
ATOM 763 C C . GLU A 1 99 ? 5.166 6.494 12.771 1.00 98.00 99 GLU A C 1
ATOM 765 O O . GLU A 1 99 ? 5.285 6.381 13.989 1.00 98.00 99 GLU A O 1
ATOM 770 N N . VAL A 1 100 ? 4.125 7.142 12.244 1.00 98.00 100 VAL A N 1
ATOM 771 C CA . VAL A 1 100 ? 3.091 7.750 13.088 1.00 98.00 100 VAL A CA 1
ATOM 772 C C . VAL A 1 100 ? 2.197 6.689 13.734 1.00 98.00 100 VAL A C 1
ATOM 774 O O . VAL A 1 100 ? 1.949 6.757 14.934 1.00 98.00 100 VAL A O 1
ATOM 777 N N . LEU A 1 101 ? 1.700 5.713 12.974 1.00 98.25 101 LEU A N 1
ATOM 778 C CA . LEU A 1 101 ? 0.773 4.699 13.483 1.00 98.25 101 LEU A CA 1
ATOM 779 C C . LEU A 1 101 ? 1.445 3.778 14.505 1.00 98.25 101 LEU A C 1
ATOM 781 O O . LEU A 1 101 ? 0.939 3.631 15.615 1.00 98.25 101 LEU A O 1
ATOM 785 N N . ASP A 1 102 ? 2.593 3.201 14.156 1.00 97.50 102 ASP A N 1
ATOM 786 C CA . ASP A 1 102 ? 3.260 2.153 14.937 1.00 97.50 102 ASP A CA 1
ATOM 787 C C . ASP A 1 102 ? 3.774 2.680 16.287 1.00 97.50 102 ASP A C 1
ATOM 789 O O . ASP A 1 102 ? 3.853 1.919 17.254 1.00 97.50 102 ASP A O 1
ATOM 793 N N . ASN A 1 103 ? 4.019 3.992 16.394 1.00 97.31 103 ASN A N 1
ATOM 794 C CA . ASN A 1 103 ? 4.460 4.646 17.627 1.00 97.31 103 ASN A CA 1
ATOM 795 C C . ASN A 1 103 ? 3.334 5.329 18.431 1.00 97.31 103 ASN A C 1
ATOM 797 O O . ASN A 1 103 ? 3.600 5.845 19.516 1.00 97.31 103 ASN A O 1
ATOM 801 N N . ASN A 1 104 ? 2.082 5.342 17.953 1.00 97.44 104 ASN A N 1
ATOM 802 C CA . ASN A 1 104 ? 0.972 6.036 18.625 1.00 97.44 104 ASN A CA 1
ATOM 803 C C . ASN A 1 104 ? -0.287 5.147 18.732 1.00 97.44 104 ASN A C 1
ATOM 805 O O . ASN A 1 104 ? -1.187 5.232 17.888 1.00 97.44 104 ASN A O 1
ATOM 809 N N . PRO A 1 105 ? -0.424 4.340 19.805 1.00 96.62 105 PRO A N 1
ATOM 810 C CA . PRO A 1 105 ? -1.560 3.427 19.986 1.00 96.62 105 PRO A CA 1
ATOM 811 C C . PRO A 1 105 ? -2.940 4.103 19.964 1.00 96.62 105 PRO A C 1
ATOM 813 O O . PRO A 1 105 ? -3.916 3.519 19.495 1.00 96.62 105 PRO A O 1
ATOM 816 N N . GLU A 1 106 ? -3.039 5.349 20.434 1.00 97.50 106 GLU A N 1
ATOM 817 C CA . GLU A 1 106 ? -4.286 6.123 20.387 1.00 97.50 106 GLU A CA 1
ATOM 818 C C . GLU A 1 106 ? -4.733 6.410 18.948 1.00 97.50 106 GLU A C 1
ATOM 820 O O . GLU A 1 106 ? -5.924 6.333 18.631 1.00 97.50 106 GLU A O 1
ATOM 825 N N . ILE A 1 107 ? -3.777 6.678 18.053 1.00 97.88 107 ILE A N 1
ATOM 826 C CA . ILE A 1 107 ? -4.047 6.897 16.632 1.00 97.88 107 ILE A CA 1
ATOM 827 C C . ILE A 1 107 ? -4.484 5.583 15.984 1.00 97.88 107 ILE A C 1
ATOM 829 O O . ILE A 1 107 ? -5.467 5.595 15.245 1.00 97.88 107 ILE A O 1
ATOM 833 N N . ILE A 1 108 ? -3.837 4.455 16.309 1.00 97.94 108 ILE A N 1
ATOM 834 C CA . ILE A 1 108 ? -4.264 3.120 15.848 1.00 97.94 108 ILE A CA 1
ATOM 835 C C . ILE A 1 108 ? -5.729 2.865 16.217 1.00 97.94 108 ILE A C 1
ATOM 837 O O . ILE A 1 108 ? -6.524 2.487 15.357 1.00 97.94 108 ILE A O 1
ATOM 841 N N . ASN A 1 109 ? -6.108 3.107 17.473 1.00 97.81 109 ASN A N 1
ATOM 842 C CA . ASN A 1 109 ? -7.490 2.930 17.918 1.00 97.81 109 ASN A CA 1
ATOM 843 C C . ASN A 1 109 ? -8.450 3.818 17.114 1.00 97.81 109 ASN A C 1
ATOM 845 O O . ASN A 1 109 ? -9.463 3.336 16.610 1.00 97.81 109 ASN A O 1
ATOM 849 N N . SER A 1 110 ? -8.098 5.092 16.925 1.00 98.00 110 SER A N 1
ATOM 850 C CA . SER A 1 110 ? -8.894 6.057 16.159 1.00 98.00 110 SER A CA 1
ATOM 851 C C . SER A 1 110 ? -9.090 5.649 14.693 1.00 98.00 110 SER A C 1
ATOM 853 O O . SER A 1 110 ? -10.216 5.675 14.187 1.00 98.00 110 SER A O 1
ATOM 855 N N . VAL A 1 111 ? -8.029 5.221 13.996 1.00 98.31 111 VAL A N 1
ATOM 856 C CA . VAL A 1 111 ? -8.164 4.749 12.607 1.00 98.31 111 VAL A CA 1
ATOM 857 C C . VAL A 1 111 ? -8.946 3.439 12.550 1.00 98.31 111 VAL A C 1
ATOM 859 O O . VAL A 1 111 ? -9.808 3.298 11.685 1.00 98.31 111 VAL A O 1
ATOM 862 N N . ASN A 1 112 ? -8.746 2.520 13.498 1.00 98.62 112 ASN A N 1
ATOM 863 C CA . ASN A 1 112 ? -9.459 1.243 13.534 1.00 98.62 112 ASN A CA 1
ATOM 864 C C . ASN A 1 112 ? -10.967 1.409 13.737 1.00 98.62 112 ASN A C 1
ATOM 866 O O . ASN A 1 112 ? -11.735 0.683 13.107 1.00 98.62 112 ASN A O 1
ATOM 870 N N . GLU A 1 113 ? -11.423 2.408 14.499 1.00 98.50 113 GLU A N 1
ATOM 871 C CA . GLU A 1 113 ? -12.851 2.754 14.558 1.00 98.50 113 GLU A CA 1
ATOM 872 C C . GLU A 1 113 ? -13.423 3.080 13.169 1.00 98.50 113 GLU A C 1
ATOM 874 O O . GLU A 1 113 ? -14.520 2.634 12.822 1.00 98.50 113 GLU A O 1
ATOM 879 N N . LYS A 1 114 ? -12.663 3.789 12.325 1.00 98.12 114 LYS A N 1
ATOM 880 C CA . LYS A 1 114 ? -13.067 4.085 10.942 1.00 98.12 114 LYS A CA 1
ATOM 881 C C . LYS A 1 114 ? -12.975 2.871 10.022 1.00 98.12 114 LYS A C 1
ATOM 883 O O . LYS A 1 114 ? -13.737 2.806 9.055 1.00 98.12 114 LYS A O 1
ATOM 888 N N . LEU A 1 115 ? -12.060 1.936 10.284 1.00 98.50 115 LEU A N 1
ATOM 889 C CA . LEU A 1 115 ? -11.864 0.733 9.469 1.00 98.50 115 LEU A CA 1
ATOM 890 C C . LEU A 1 115 ? -12.910 -0.361 9.732 1.00 98.50 115 LEU A C 1
ATOM 892 O O . LEU A 1 115 ? -13.151 -1.178 8.842 1.00 98.50 115 LEU A O 1
ATOM 896 N N . LYS A 1 116 ? -13.618 -0.331 10.872 1.00 98.12 116 LYS A N 1
ATOM 897 C CA . LYS A 1 116 ? -14.686 -1.297 11.215 1.00 98.12 116 LYS A CA 1
ATOM 898 C C . LYS A 1 116 ? -15.719 -1.499 10.107 1.00 98.12 116 LYS A C 1
ATOM 900 O O . LYS A 1 116 ? -16.121 -2.630 9.851 1.00 98.12 116 LYS A O 1
ATOM 905 N N . LYS A 1 117 ? -16.124 -0.431 9.407 1.00 97.69 117 LYS A N 1
ATOM 906 C CA . LYS A 1 117 ? -17.098 -0.517 8.297 1.00 97.69 117 LYS A CA 1
ATOM 907 C C . LYS A 1 117 ? -16.605 -1.343 7.103 1.00 97.69 117 LYS A C 1
ATOM 909 O O . LYS A 1 117 ? -17.421 -1.790 6.306 1.00 97.69 117 LYS A O 1
ATOM 914 N N . TYR A 1 118 ? -15.293 -1.538 6.986 1.00 97.75 118 TYR A N 1
ATOM 915 C CA . TYR A 1 118 ? -14.660 -2.374 5.967 1.00 97.75 118 TYR A CA 1
ATOM 916 C C . TYR A 1 118 ? -14.286 -3.764 6.493 1.00 97.75 118 TYR A C 1
ATOM 918 O O . TYR A 1 118 ? -13.725 -4.548 5.739 1.00 97.75 118 TYR A O 1
ATOM 926 N N . GLN A 1 119 ? -14.577 -4.068 7.766 1.00 98.31 119 GLN A N 1
ATOM 927 C CA . GLN A 1 119 ? -14.157 -5.305 8.438 1.00 98.31 119 GLN A CA 1
ATOM 928 C C . GLN A 1 119 ? -12.631 -5.500 8.411 1.00 98.31 119 GLN A C 1
ATOM 930 O O . GLN A 1 119 ? -12.132 -6.621 8.367 1.00 98.31 119 GLN A O 1
ATOM 935 N N . LEU A 1 120 ? -11.893 -4.389 8.437 1.00 98.31 120 LEU A N 1
ATOM 936 C CA . LEU A 1 120 ? -10.437 -4.365 8.472 1.00 98.31 120 LEU A CA 1
ATOM 937 C C . LEU A 1 120 ? -9.956 -3.869 9.832 1.00 98.31 120 LEU A C 1
ATOM 939 O O . LEU A 1 120 ? -10.597 -3.025 10.461 1.00 98.31 120 LEU A O 1
ATOM 943 N N . VAL A 1 121 ? -8.802 -4.380 10.252 1.00 98.31 121 VAL A N 1
ATOM 944 C CA . VAL A 1 121 ? -8.104 -3.957 11.465 1.00 98.31 121 VAL A CA 1
ATOM 945 C C . VAL A 1 121 ? -6.641 -3.749 11.108 1.00 98.31 121 VAL A C 1
ATOM 947 O O . VAL A 1 121 ? -5.986 -4.648 10.584 1.00 98.31 121 VAL A O 1
ATOM 950 N N . TYR A 1 122 ? -6.146 -2.544 11.359 1.00 98.25 122 TYR A N 1
ATOM 951 C CA . TYR A 1 122 ? -4.729 -2.238 11.307 1.00 98.25 122 TYR A CA 1
ATOM 952 C C . TYR A 1 122 ? -4.026 -2.787 12.548 1.00 98.25 122 TYR A C 1
ATOM 954 O O . TYR A 1 122 ? -4.471 -2.561 13.678 1.00 98.25 122 TYR A O 1
ATOM 962 N N . GLU A 1 123 ? -2.898 -3.448 12.316 1.0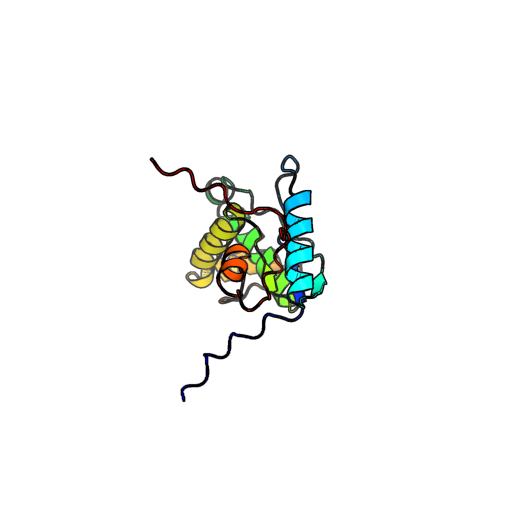0 94.94 123 GLU A N 1
ATOM 963 C CA . GLU A 1 123 ? -1.961 -3.917 13.330 1.00 94.94 123 GLU A CA 1
ATOM 964 C C . GLU A 1 123 ? -0.584 -3.309 13.049 1.00 94.94 123 GLU A C 1
ATOM 966 O O . GLU A 1 123 ? -0.230 -3.065 11.894 1.00 94.94 123 GLU A O 1
ATOM 971 N N . LYS A 1 124 ? 0.200 -3.078 14.105 1.00 93.19 124 LYS A N 1
ATOM 972 C CA . LYS A 1 124 ? 1.578 -2.597 13.968 1.00 93.19 124 LYS A CA 1
ATOM 973 C C . LYS A 1 124 ? 2.471 -3.617 13.262 1.00 93.19 124 LYS A C 1
ATOM 975 O O . LYS A 1 124 ? 2.160 -4.808 13.226 1.00 93.19 124 LYS A O 1
ATOM 980 N N . ASP A 1 125 ? 3.608 -3.149 12.754 1.00 88.50 125 ASP A N 1
ATOM 981 C CA . ASP A 1 125 ? 4.666 -3.997 12.187 1.00 88.50 125 ASP A CA 1
ATOM 982 C C . ASP A 1 125 ? 4.224 -4.818 10.955 1.00 88.50 125 ASP A C 1
ATOM 984 O O . ASP A 1 125 ? 4.806 -5.857 10.644 1.00 88.50 125 ASP A O 1
ATOM 988 N N . ILE A 1 126 ? 3.207 -4.358 10.211 1.00 92.06 126 ILE A N 1
ATOM 989 C CA . ILE A 1 126 ? 2.881 -4.943 8.903 1.00 92.06 126 ILE A CA 1
ATOM 990 C C . ILE A 1 126 ? 4.060 -4.709 7.954 1.00 92.06 126 ILE A C 1
ATOM 992 O O . ILE A 1 126 ? 4.469 -3.563 7.725 1.00 92.06 126 ILE A O 1
ATOM 996 N N . GLU A 1 127 ? 4.587 -5.809 7.416 1.00 89.06 127 GLU A N 1
ATOM 997 C CA . GLU A 1 127 ? 5.669 -5.810 6.438 1.00 89.06 127 GLU A CA 1
ATOM 998 C C . GLU A 1 127 ? 5.195 -5.238 5.098 1.00 89.06 127 GLU A C 1
ATOM 1000 O O . GLU A 1 127 ? 4.148 -5.606 4.556 1.00 89.06 127 GLU A O 1
ATOM 1005 N N . ILE A 1 128 ? 6.012 -4.344 4.556 1.00 94.69 128 ILE A N 1
ATOM 1006 C CA . ILE A 1 128 ? 5.888 -3.757 3.224 1.00 94.69 128 ILE A CA 1
ATOM 1007 C C . ILE A 1 128 ? 7.214 -3.961 2.499 1.00 94.69 128 ILE A C 1
ATOM 1009 O O . ILE A 1 128 ? 8.230 -4.220 3.143 1.00 94.69 128 ILE A O 1
ATOM 1013 N N . ALA A 1 129 ? 7.226 -3.821 1.179 1.00 95.12 129 ALA A N 1
ATOM 1014 C CA . ALA A 1 129 ? 8.474 -3.852 0.431 1.00 95.12 129 ALA A CA 1
ATOM 1015 C C . ALA A 1 129 ? 8.545 -2.739 -0.608 1.00 95.12 129 ALA A C 1
ATOM 1017 O O . ALA A 1 129 ? 7.547 -2.384 -1.245 1.00 95.12 129 ALA A O 1
ATOM 1018 N N . TYR A 1 130 ? 9.758 -2.229 -0.797 1.00 97.56 130 TYR A N 1
ATOM 1019 C CA . TYR A 1 130 ? 10.085 -1.313 -1.872 1.00 97.56 130 TYR A CA 1
ATOM 1020 C C . TYR A 1 130 ? 10.714 -2.081 -3.027 1.00 97.56 130 TYR A C 1
ATOM 1022 O O . TYR A 1 130 ? 11.737 -2.751 -2.876 1.00 97.56 130 TYR A O 1
ATOM 1030 N N . LEU A 1 131 ? 10.110 -1.978 -4.209 1.00 96.12 131 LEU A N 1
ATOM 1031 C CA . LEU A 1 131 ? 10.570 -2.718 -5.378 1.00 96.12 131 LEU A CA 1
ATOM 1032 C C . LEU A 1 131 ? 12.029 -2.400 -5.728 1.00 96.12 131 LEU A C 1
ATOM 1034 O O . LEU A 1 131 ? 12.784 -3.304 -6.078 1.00 96.12 131 LEU A O 1
ATOM 1038 N N . ASN A 1 132 ? 12.443 -1.138 -5.602 1.00 93.88 132 ASN A N 1
ATOM 1039 C CA . ASN A 1 132 ? 13.806 -0.728 -5.939 1.00 93.88 132 ASN A CA 1
ATOM 1040 C C . ASN A 1 132 ? 14.848 -1.255 -4.940 1.00 93.88 132 ASN A C 1
ATOM 1042 O O . ASN A 1 132 ? 15.992 -1.474 -5.334 1.00 93.88 132 ASN A O 1
ATOM 1046 N N . GLU A 1 133 ? 14.477 -1.524 -3.683 1.00 92.56 133 GLU A N 1
ATOM 1047 C CA . GLU A 1 133 ? 15.349 -2.257 -2.753 1.00 92.56 133 GLU A CA 1
ATOM 1048 C C . GLU A 1 133 ? 15.542 -3.696 -3.242 1.00 92.56 133 GLU A C 1
ATOM 1050 O O . GLU A 1 133 ? 16.674 -4.149 -3.392 1.00 92.56 133 GLU A O 1
ATOM 1055 N N . TRP A 1 134 ? 14.458 -4.379 -3.622 1.00 91.19 134 TRP A N 1
ATOM 1056 C CA . TRP A 1 134 ? 14.518 -5.755 -4.131 1.00 91.19 134 TRP A CA 1
ATOM 1057 C C . TRP A 1 134 ? 15.311 -5.890 -5.431 1.00 91.19 134 TRP A C 1
ATOM 1059 O O . TRP A 1 134 ? 16.011 -6.884 -5.616 1.00 91.19 134 TRP A O 1
ATOM 1069 N N . VAL A 1 135 ? 15.211 -4.914 -6.336 1.00 90.50 135 VAL A N 1
ATOM 1070 C CA . 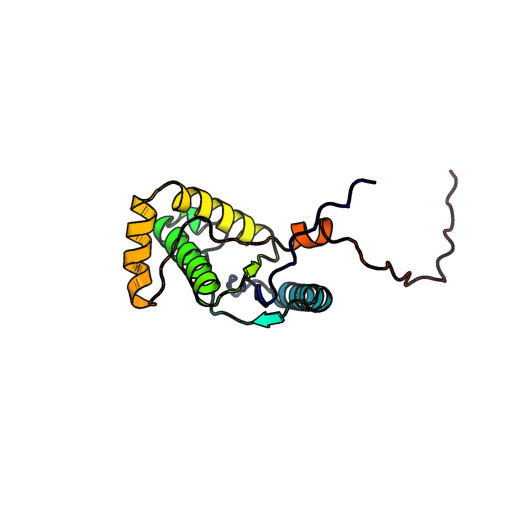VAL A 1 135 ? 16.007 -4.884 -7.576 1.00 90.50 135 VAL A CA 1
ATOM 1071 C C . VAL A 1 135 ? 17.505 -4.815 -7.272 1.00 90.50 135 VAL A C 1
ATOM 1073 O O . VAL A 1 135 ? 18.290 -5.460 -7.962 1.00 90.50 135 VAL A O 1
ATOM 1076 N N . ASN A 1 136 ? 17.905 -4.072 -6.238 1.00 86.69 136 ASN A N 1
ATOM 1077 C CA . ASN A 1 136 ? 19.309 -3.953 -5.838 1.00 86.69 136 ASN A CA 1
ATOM 1078 C C . ASN A 1 136 ? 19.796 -5.132 -4.983 1.00 86.69 136 ASN A C 1
ATOM 1080 O O . ASN A 1 136 ? 20.972 -5.485 -5.044 1.00 86.69 136 ASN A O 1
ATOM 1084 N N . GLU A 1 137 ? 18.920 -5.739 -4.184 1.00 85.31 137 GLU A N 1
ATOM 1085 C CA . GLU A 1 137 ? 19.278 -6.818 -3.259 1.00 85.31 137 GLU A CA 1
ATOM 1086 C C . GLU A 1 137 ? 19.369 -8.182 -3.961 1.00 85.31 137 GLU A C 1
ATOM 1088 O O . GLU A 1 137 ? 20.306 -8.954 -3.7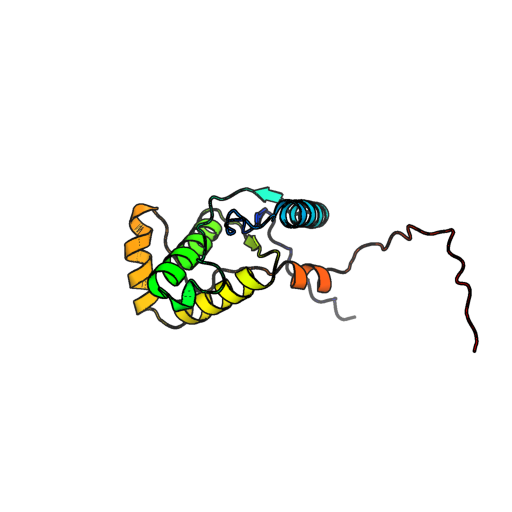35 1.00 85.31 137 GLU A O 1
ATOM 1093 N N . PHE A 1 138 ? 18.424 -8.493 -4.852 1.00 81.56 138 PHE A N 1
ATOM 1094 C CA . PHE A 1 138 ? 18.296 -9.826 -5.440 1.00 81.56 138 PHE A CA 1
ATOM 1095 C C . PHE A 1 138 ? 18.954 -9.922 -6.820 1.00 81.56 138 PHE A C 1
ATOM 1097 O O . PHE A 1 138 ? 18.297 -10.059 -7.850 1.00 81.56 138 PHE A O 1
ATOM 1104 N N . LEU A 1 139 ? 20.289 -9.913 -6.829 1.00 80.31 139 LEU A N 1
ATOM 1105 C CA . LEU A 1 139 ? 21.114 -9.935 -8.048 1.00 80.31 139 LEU A CA 1
ATOM 1106 C C . LEU A 1 139 ? 21.552 -11.333 -8.517 1.00 80.31 139 LEU A C 1
ATOM 1108 O O . LEU A 1 139 ? 22.358 -11.459 -9.435 1.00 80.31 139 LEU A O 1
ATOM 1112 N N . ALA A 1 140 ? 21.037 -12.402 -7.906 1.00 78.12 140 ALA A N 1
ATOM 1113 C CA . ALA A 1 140 ? 21.406 -13.784 -8.225 1.00 78.12 140 ALA A CA 1
ATOM 1114 C C . ALA A 1 140 ? 20.733 -14.304 -9.516 1.00 78.12 140 ALA A C 1
ATOM 1116 O O . ALA A 1 140 ? 20.087 -15.352 -9.518 1.00 78.12 140 ALA A O 1
ATOM 1117 N N . TRP A 1 141 ? 20.862 -13.562 -10.614 1.00 78.00 141 TRP A N 1
ATOM 1118 C CA . TRP A 1 141 ? 20.333 -13.906 -11.931 1.00 78.00 141 TRP A CA 1
ATOM 1119 C C . TRP A 1 141 ? 21.424 -13.816 -12.997 1.00 78.00 141 TRP A C 1
ATOM 1121 O O . TRP A 1 141 ? 22.362 -13.029 -12.908 1.00 78.00 141 TRP A O 1
ATOM 1131 N N . GLU A 1 142 ? 21.311 -14.667 -14.015 1.00 76.31 142 GLU A N 1
ATOM 1132 C CA . GLU A 1 142 ? 22.245 -14.676 -15.135 1.00 76.31 142 GLU A CA 1
ATOM 1133 C C . GLU A 1 142 ? 22.059 -13.406 -15.975 1.00 76.31 142 GLU A C 1
ATOM 1135 O O . GLU A 1 142 ? 20.991 -13.184 -16.560 1.00 76.31 142 GLU A O 1
ATOM 1140 N N . LEU A 1 143 ? 23.109 -12.585 -16.065 1.00 75.88 143 LEU A N 1
ATOM 1141 C CA . LEU A 1 143 ? 23.159 -11.491 -17.024 1.00 75.88 143 LEU A CA 1
ATOM 1142 C C . LEU A 1 143 ? 23.317 -12.088 -18.424 1.00 75.88 143 LEU A C 1
ATOM 1144 O O . LEU A 1 143 ? 24.423 -12.384 -18.874 1.00 75.88 143 LEU A O 1
ATOM 1148 N N . LYS A 1 144 ? 22.199 -12.268 -19.127 1.00 68.12 144 LYS A N 1
ATOM 1149 C CA . LYS A 1 144 ? 22.236 -12.599 -20.551 1.00 68.12 144 LYS A CA 1
ATOM 1150 C C . LYS A 1 144 ? 22.771 -11.388 -21.302 1.00 68.12 144 LYS A C 1
ATOM 1152 O O . LYS A 1 144 ? 22.074 -10.379 -21.376 1.00 68.12 144 LYS A O 1
ATOM 1157 N N . SER A 1 145 ? 23.988 -11.483 -21.841 1.00 59.56 145 SER A N 1
ATOM 1158 C CA . SER A 1 145 ? 24.501 -10.471 -22.766 1.00 59.56 145 SER A CA 1
ATOM 1159 C C . SER A 1 145 ? 23.557 -10.403 -23.973 1.00 59.56 145 SER A C 1
ATOM 1161 O O . SER A 1 145 ? 23.425 -11.400 -24.683 1.00 59.56 145 SER A O 1
ATOM 1163 N N . PRO A 1 146 ? 22.867 -9.276 -24.222 1.00 57.25 146 PRO A N 1
ATOM 1164 C CA . PRO A 1 146 ? 22.068 -9.111 -25.431 1.00 57.25 146 PRO A CA 1
ATOM 1165 C C . PRO A 1 146 ? 22.936 -8.729 -26.637 1.00 57.25 146 PRO A C 1
ATOM 1167 O O . PRO A 1 146 ? 22.429 -8.611 -27.750 1.00 57.25 146 PRO A O 1
ATOM 1170 N N . PHE A 1 147 ? 24.230 -8.483 -26.417 1.00 59.12 147 PHE A N 1
ATOM 1171 C CA . PHE A 1 147 ? 25.113 -7.846 -27.375 1.00 59.12 147 PHE A CA 1
ATOM 1172 C C . PHE A 1 147 ? 26.389 -8.667 -27.556 1.00 59.12 147 PHE A C 1
ATOM 1174 O O . PHE A 1 147 ? 27.421 -8.364 -26.968 1.00 59.12 147 PHE A O 1
ATOM 1181 N N . ASP A 1 148 ? 26.342 -9.664 -28.437 1.00 57.78 148 ASP A N 1
ATOM 1182 C CA . ASP A 1 148 ? 27.559 -10.311 -28.953 1.00 57.78 148 ASP A CA 1
ATOM 1183 C C . ASP A 1 148 ? 28.301 -9.414 -29.971 1.00 57.78 148 ASP A C 1
ATOM 1185 O O . ASP A 1 148 ? 29.415 -9.718 -30.389 1.00 57.78 148 ASP A O 1
ATOM 1189 N N . ALA A 1 149 ? 27.681 -8.301 -30.392 1.00 56.78 149 ALA A N 1
ATOM 1190 C CA . ALA A 1 149 ? 28.111 -7.496 -31.538 1.00 56.78 149 ALA A CA 1
ATOM 1191 C C . ALA A 1 149 ? 28.728 -6.124 -31.199 1.00 56.78 149 ALA A C 1
ATOM 1193 O O . ALA A 1 149 ? 29.243 -5.462 -32.099 1.00 56.78 149 ALA A O 1
ATOM 1194 N N . PHE A 1 150 ? 28.702 -5.673 -29.941 1.00 56.53 150 PHE A N 1
ATOM 1195 C CA . PHE A 1 150 ? 29.352 -4.414 -29.563 1.00 56.53 150 PHE A CA 1
ATOM 1196 C C . PHE A 1 150 ? 30.763 -4.687 -29.034 1.00 56.53 150 PHE A C 1
ATOM 1198 O O . PHE A 1 150 ? 31.004 -4.741 -27.831 1.00 56.53 150 PHE A O 1
ATOM 1205 N N . LEU A 1 151 ? 31.708 -4.850 -29.962 1.00 54.03 151 LEU A N 1
ATOM 1206 C CA . LEU A 1 151 ? 33.131 -4.682 -29.673 1.00 54.03 151 LEU A CA 1
ATOM 1207 C C . LEU A 1 151 ? 33.358 -3.197 -29.371 1.00 54.03 151 LEU A C 1
ATOM 1209 O O . LEU A 1 151 ? 33.147 -2.345 -30.236 1.00 54.03 151 LEU A O 1
ATOM 1213 N N . GLY A 1 152 ? 33.714 -2.882 -28.126 1.00 54.06 152 GLY A N 1
ATOM 1214 C CA . GLY A 1 152 ? 33.970 -1.513 -27.694 1.00 54.06 152 GLY A CA 1
ATOM 1215 C C . GLY A 1 152 ? 35.030 -0.849 -28.572 1.00 54.06 152 GLY A C 1
ATOM 1216 O O . GLY A 1 152 ? 36.166 -1.310 -28.634 1.00 54.06 152 GLY A O 1
ATOM 1217 N N . ALA A 1 153 ? 34.666 0.244 -29.244 1.00 49.22 153 ALA A N 1
ATOM 1218 C CA . ALA A 1 153 ? 35.649 1.185 -29.752 1.00 49.22 153 ALA A CA 1
ATOM 1219 C C . ALA A 1 153 ? 36.175 1.972 -28.548 1.00 49.22 153 ALA A C 1
ATOM 1221 O O . ALA A 1 153 ? 35.514 2.875 -28.032 1.00 49.22 153 ALA A O 1
ATOM 1222 N N . GLU A 1 154 ? 37.339 1.566 -28.057 1.00 46.72 154 GLU A N 1
ATOM 1223 C CA . GLU A 1 154 ? 38.087 2.288 -27.040 1.00 46.72 154 GLU A CA 1
ATOM 1224 C C . GLU A 1 154 ? 38.547 3.622 -27.651 1.00 46.72 154 GLU A C 1
ATOM 1226 O O . GLU A 1 154 ? 39.413 3.662 -28.524 1.00 46.72 154 GLU A O 1
ATOM 1231 N N . PHE A 1 155 ? 37.922 4.732 -27.251 1.00 48.53 155 PHE A N 1
ATOM 1232 C CA . PHE A 1 155 ? 38.470 6.059 -27.524 1.00 48.53 155 PHE A CA 1
ATOM 1233 C C . PHE A 1 155 ? 39.590 6.316 -26.517 1.00 48.53 155 PHE A C 1
ATOM 1235 O O . PHE A 1 155 ? 39.353 6.822 -25.419 1.00 48.53 155 PHE A O 1
ATOM 1242 N N . SER A 1 156 ? 40.814 5.965 -26.891 1.00 46.09 156 SER A N 1
ATOM 1243 C CA . SER A 1 156 ? 42.012 6.491 -26.247 1.00 46.09 156 SER A CA 1
ATOM 1244 C C . SER A 1 156 ? 42.135 7.991 -26.550 1.00 46.09 156 SER A C 1
ATOM 1246 O O . SER A 1 156 ? 42.044 8.418 -27.703 1.00 46.09 156 SER A O 1
ATOM 1248 N N . ARG A 1 157 ? 42.303 8.797 -25.496 1.00 42.44 157 ARG A N 1
ATOM 1249 C CA . ARG A 1 157 ? 42.864 10.151 -25.598 1.00 42.44 157 ARG A CA 1
ATOM 1250 C C . ARG A 1 157 ? 44.377 10.084 -25.491 1.00 42.44 157 ARG A C 1
ATOM 1252 O O . ARG A 1 157 ? 44.853 9.251 -24.689 1.00 42.44 157 ARG A O 1
#

Sequence (157 aa):
HSNPPKTPNPPKTCALFNAYAKHLDAQSLLKSAKLYLEKMGQKIIDLPFCYDGGYYGKIISTNDFLTACAYNLALAKANGVSLIFCEEDAYLNILHAKEVLDNNPEIINSVNEKLKKYQLVYEKDIEIAYLNEWVNEFLAWELKSPFDAFLGAEFSR

pLDDT: mean 88.23, std 17.41, range [36.06, 98.81]

Organism: Helicobacter pylori (NCBI:txid210)

Secondary structure (DSSP, 8-state):
-PPPP-PPPP-SEEEE-----TTS--HHHHHHHHHHHHHTT-EEE---PPP--HHHHHHH-HHHHHHHHHHHHHHHHHTT-EEEE-SHHHHHHHHHHHHHHHT-HHHHHHHHHHHGGGT----TT--EEEHHHHHHH---S----S-SS--------

Radius of gyration: 19.37 Å; chains: 1; bounding box: 60×41×52 Å